Protein AF-A0A7V4G062-F1 (afdb_monomer)

pLDDT: mean 90.7, std 12.45, range [53.28, 98.38]

Foldseek 3Di:
DVVLVVVVVDPCLVVLLVLLLVLLVVLLVVLCVCLVVDDPVCNVVSVVSSVLSVCLNVCSVVVPPCSLVSSLVNLVVQLCVLVVCCVVVNDDVVSVVRNVSSVSNNSSCDDDPND

Secondary structure (DSSP, 8-state):
-HHHHHHHHS--HHHHHHHHHHHHHHHHHHHHHHHHHS-HHHHHHHHHHHHHHHHHHHHHHTT-TTHHHHHHHHHHHHHHHHHHHHHHH---HHHHHHHHHHHHHHHHH-STT--

Mean predicted aligned error: 5.48 Å

Nearest PDB structures (foldseek):
  4zsv-assembly1_A  TM=5.903E-01  e=1.689E+00  Aquifex aeolicus VF5
  4zsz-assembly1_A  TM=5.762E-01  e=1.605E+00  Aquifex aeolicus VF5
  8auw-assembly1_D  TM=3.949E-01  e=3.619E+00  Homo sapiens

Solvent-accessible surface area (backbone atoms only — not comparable to full-atom values): 5918 Å² total; per-residue (Å²): 115,73,65,64,55,54,59,69,69,52,88,48,57,68,59,27,49,50,54,30,42,52,45,31,47,49,49,22,52,51,24,47,52,44,22,72,74,44,60,76,91,49,20,63,59,26,44,52,47,16,48,53,33,41,52,30,32,50,28,49,74,70,63,42,97,57,16,62,62,53,37,38,50,55,17,48,54,41,24,51,50,20,51,52,45,36,69,76,76,37,94,46,72,68,41,52,52,54,14,46,46,18,43,45,32,38,61,43,52,52,65,87,79,43,116

Structure (mmCIF, N/CA/C/O backbone):
data_AF-A0A7V4G062-F1
#
_entry.id   AF-A0A7V4G062-F1
#
loop_
_atom_site.group_PDB
_atom_site.id
_atom_site.type_symbol
_atom_site.label_atom_id
_atom_site.label_alt_id
_atom_site.label_comp_id
_atom_site.label_asym_id
_atom_site.label_entity_id
_atom_site.label_seq_id
_atom_site.pdbx_PDB_ins_code
_atom_site.Cartn_x
_atom_site.Cartn_y
_atom_site.Cartn_z
_atom_site.occupancy
_atom_site.B_iso_or_equiv
_atom_site.auth_seq_id
_atom_site.auth_comp_id
_atom_site.auth_asym_id
_atom_site.auth_atom_id
_atom_site.pdbx_PDB_model_num
ATOM 1 N N . MET A 1 1 ? -23.071 -15.963 -1.229 1.00 53.28 1 MET A N 1
ATOM 2 C CA . MET A 1 1 ? -23.757 -14.995 -0.334 1.00 53.28 1 MET A CA 1
ATOM 3 C C . MET A 1 1 ? -23.675 -15.336 1.161 1.00 53.28 1 MET A C 1
ATOM 5 O O . MET A 1 1 ? -23.388 -14.433 1.931 1.00 53.28 1 MET 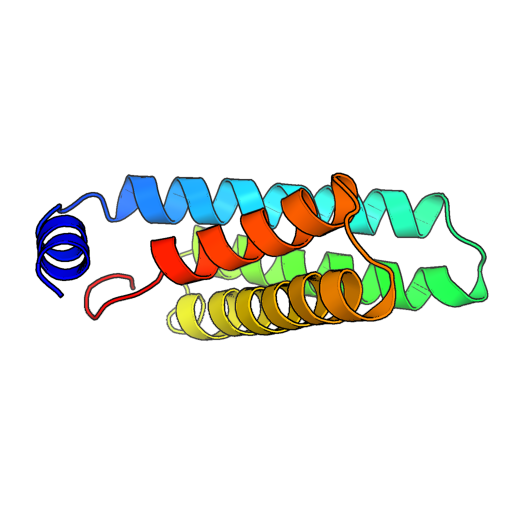A O 1
ATOM 9 N N . LYS A 1 2 ? -23.847 -16.594 1.612 1.00 56.28 2 LYS A N 1
ATOM 10 C CA . LYS A 1 2 ? -23.818 -16.936 3.058 1.00 56.28 2 LYS A CA 1
ATOM 11 C C . LYS A 1 2 ? -22.468 -16.711 3.772 1.00 56.28 2 LYS A C 1
ATOM 13 O O . LYS A 1 2 ? -22.474 -16.369 4.948 1.00 56.28 2 LYS A O 1
ATOM 18 N N . LEU A 1 3 ? -21.330 -16.876 3.088 1.00 58.56 3 LEU A N 1
ATOM 19 C CA . LEU A 1 3 ? -19.997 -16.711 3.698 1.00 58.56 3 LEU A CA 1
ATOM 20 C C . LEU A 1 3 ? -19.684 -15.240 4.026 1.00 58.56 3 LEU A C 1
ATOM 22 O O . LEU A 1 3 ? -19.242 -14.932 5.126 1.00 58.56 3 LEU A O 1
ATOM 26 N N . VAL A 1 4 ? -19.997 -14.330 3.099 1.00 56.09 4 VAL A N 1
ATOM 27 C CA . VAL A 1 4 ? -19.802 -12.879 3.268 1.00 56.09 4 VAL A CA 1
ATOM 28 C C . VAL A 1 4 ? -20.663 -12.344 4.416 1.00 56.09 4 VAL A C 1
ATOM 30 O O . VAL A 1 4 ? -20.159 -11.619 5.264 1.00 56.09 4 VAL A O 1
ATOM 33 N N . ALA A 1 5 ? -21.922 -12.785 4.514 1.00 58.47 5 ALA A N 1
ATOM 34 C CA . ALA A 1 5 ? -22.805 -12.419 5.622 1.00 58.47 5 ALA A CA 1
ATOM 35 C C . ALA A 1 5 ? -22.301 -12.936 6.985 1.00 58.47 5 ALA A C 1
ATOM 37 O O . ALA A 1 5 ? -22.418 -12.242 7.991 1.00 58.47 5 ALA A O 1
ATOM 38 N N . ARG A 1 6 ? -21.696 -14.133 7.033 1.00 61.97 6 ARG A N 1
ATOM 39 C CA . ARG A 1 6 ? -21.091 -14.671 8.264 1.00 61.97 6 ARG A CA 1
ATOM 40 C C . ARG A 1 6 ? -19.828 -13.919 8.677 1.00 61.97 6 ARG A C 1
ATOM 42 O O . ARG A 1 6 ? -19.648 -13.690 9.864 1.00 61.97 6 ARG A O 1
ATOM 49 N N . LEU A 1 7 ? -18.997 -13.497 7.725 1.00 56.75 7 LEU A N 1
ATOM 50 C CA . LEU A 1 7 ? -17.835 -12.646 8.007 1.00 56.75 7 LEU A CA 1
ATOM 51 C C . LEU A 1 7 ? -18.251 -11.246 8.487 1.00 56.75 7 LEU A C 1
ATOM 53 O O . LEU A 1 7 ? -17.588 -10.679 9.345 1.00 56.75 7 LEU A O 1
ATOM 57 N N . GLN A 1 8 ? -19.372 -10.713 7.991 1.00 56.44 8 GLN A N 1
ATOM 58 C CA . GLN A 1 8 ? -19.937 -9.436 8.446 1.00 56.44 8 GLN A CA 1
ATOM 59 C C . GLN A 1 8 ? -20.588 -9.507 9.838 1.00 56.44 8 GLN A C 1
ATOM 61 O O . GLN A 1 8 ? -20.657 -8.490 10.522 1.00 56.44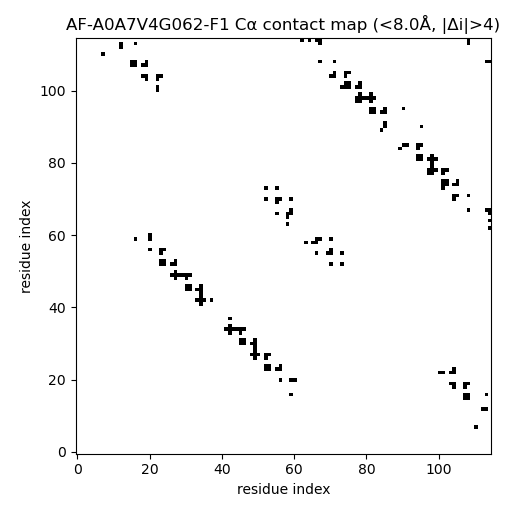 8 GLN A O 1
ATOM 66 N N . ALA A 1 9 ? -21.049 -10.684 10.273 1.00 56.56 9 ALA A N 1
ATOM 67 C CA . ALA A 1 9 ? -21.618 -10.893 11.610 1.00 56.56 9 ALA A CA 1
ATOM 68 C C . ALA A 1 9 ? -20.554 -10.952 12.723 1.00 56.56 9 ALA A C 1
ATOM 70 O O . ALA A 1 9 ? -20.871 -10.828 13.906 1.00 56.56 9 ALA A O 1
ATOM 71 N N . VAL A 1 10 ? -19.290 -11.149 12.353 1.00 59.31 10 VAL A N 1
ATOM 72 C CA . VAL A 1 10 ? -18.168 -11.248 13.280 1.00 59.31 10 VAL A CA 1
ATOM 73 C C . VAL A 1 10 ? -17.654 -9.834 13.586 1.00 59.31 10 VAL A C 1
ATOM 75 O O . VAL A 1 10 ? -17.092 -9.166 12.720 1.00 59.31 10 VAL A O 1
ATOM 78 N N . ARG A 1 11 ? -17.855 -9.366 14.827 1.00 64.12 11 ARG A N 1
ATOM 79 C CA . ARG A 1 11 ? -17.413 -8.051 15.348 1.00 64.12 11 ARG A CA 1
ATOM 80 C C . ARG A 1 11 ? -15.890 -7.970 15.559 1.00 64.12 11 ARG A C 1
ATOM 82 O O . ARG A 1 11 ? -15.426 -7.607 16.633 1.00 64.12 11 ARG A O 1
ATOM 89 N N . LEU A 1 12 ? -15.110 -8.315 14.540 1.00 78.06 12 LEU A N 1
ATOM 90 C CA . LEU A 1 12 ? -13.646 -8.215 14.551 1.00 78.06 12 LEU A CA 1
ATOM 91 C C . LEU A 1 12 ? -13.176 -6.909 13.898 1.00 78.06 12 LEU A C 1
ATOM 93 O O . LEU A 1 12 ? -12.290 -6.901 13.048 1.00 78.06 12 LEU A O 1
ATOM 97 N N . GLU A 1 13 ? -13.832 -5.792 14.208 1.00 83.94 13 GLU A N 1
ATOM 98 C CA . GLU A 1 13 ? -13.538 -4.502 13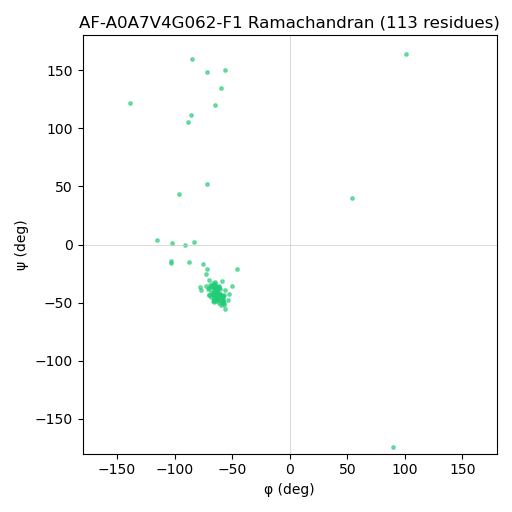.570 1.00 83.94 13 GLU A CA 1
ATOM 99 C C . GLU A 1 13 ? -12.082 -4.087 13.808 1.00 83.94 13 GLU A C 1
ATOM 101 O O . GLU A 1 13 ? -11.383 -3.703 12.871 1.00 83.94 13 GLU A O 1
ATOM 106 N N . LYS A 1 14 ? -11.587 -4.245 15.041 1.00 86.38 14 LYS A N 1
ATOM 107 C CA . LYS A 1 14 ? -10.216 -3.873 15.411 1.00 86.38 14 LYS A CA 1
ATOM 108 C C . LYS A 1 14 ? -9.182 -4.748 14.716 1.00 86.38 14 LYS A C 1
ATOM 110 O O . LYS A 1 14 ? -8.191 -4.235 14.210 1.00 86.38 14 LYS A O 1
ATOM 115 N N . GLU A 1 15 ? -9.419 -6.050 14.650 1.00 90.75 15 GLU A N 1
ATOM 116 C CA . GLU A 1 15 ? -8.524 -7.015 14.019 1.00 90.75 15 GLU A CA 1
A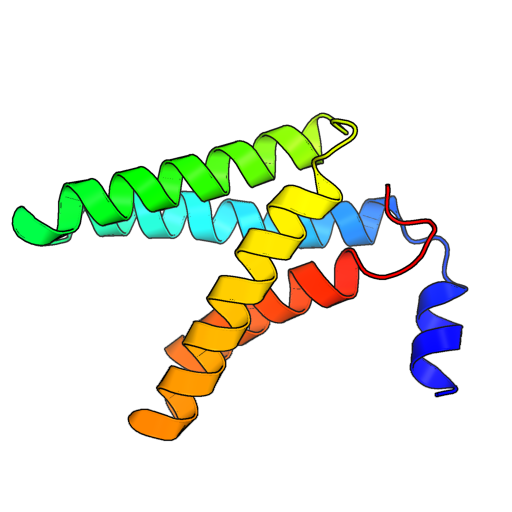TOM 117 C C . GLU A 1 15 ? -8.488 -6.808 12.502 1.00 90.75 15 GLU A C 1
ATOM 119 O O . GLU A 1 15 ? -7.419 -6.827 11.896 1.00 90.75 15 GLU A O 1
ATOM 124 N N . ARG A 1 16 ? -9.638 -6.531 11.879 1.00 91.50 16 ARG A N 1
ATOM 125 C CA . ARG A 1 16 ? -9.732 -6.212 10.447 1.00 91.50 16 ARG A CA 1
ATOM 126 C C . ARG A 1 16 ? -9.012 -4.906 10.111 1.00 91.50 16 ARG A C 1
ATOM 128 O O . ARG A 1 16 ? -8.293 -4.842 9.110 1.00 91.50 16 ARG A O 1
ATOM 135 N N . VAL A 1 17 ? -9.148 -3.878 10.953 1.00 92.88 17 VAL A N 1
ATOM 136 C CA . VAL A 1 17 ? -8.369 -2.637 10.819 1.00 92.88 17 VAL A CA 1
ATOM 137 C C . VAL A 1 17 ? -6.879 -2.916 11.007 1.00 92.88 17 VAL A C 1
ATOM 139 O O . VAL A 1 17 ? -6.085 -2.467 10.187 1.00 92.88 17 VAL A O 1
ATOM 142 N N 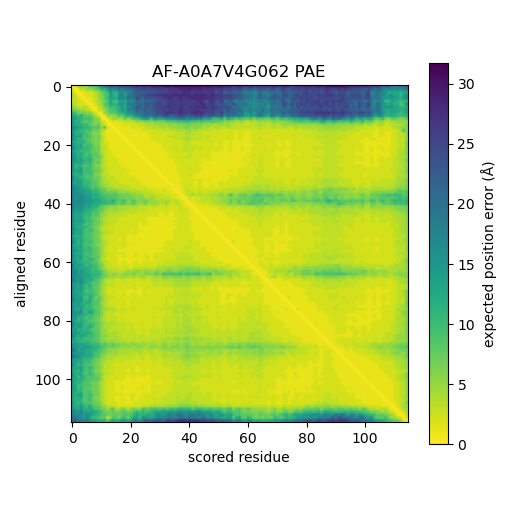. ALA A 1 18 ? -6.485 -3.708 12.006 1.00 94.75 18 ALA A N 1
ATOM 143 C CA . ALA A 1 18 ? -5.085 -4.058 12.243 1.00 94.75 18 ALA A CA 1
ATOM 144 C C . ALA A 1 18 ? -4.458 -4.803 11.051 1.00 94.75 18 ALA A C 1
ATOM 146 O O . ALA A 1 18 ? -3.355 -4.464 10.628 1.00 94.75 18 ALA A O 1
ATOM 147 N N . LEU A 1 19 ? -5.175 -5.758 10.451 1.00 95.56 19 LEU A N 1
ATOM 148 C CA . LEU A 1 19 ? -4.733 -6.448 9.234 1.00 95.56 19 LEU A CA 1
ATOM 149 C C . LEU A 1 19 ? -4.617 -5.494 8.040 1.00 95.56 19 LEU A C 1
ATOM 151 O O . LEU A 1 19 ? -3.674 -5.594 7.255 1.00 95.56 19 LEU A O 1
ATOM 155 N N . SER A 1 20 ? -5.543 -4.542 7.923 1.00 96.38 20 SER A N 1
ATOM 156 C CA . SER A 1 20 ? -5.481 -3.509 6.884 1.00 96.38 20 SER A CA 1
ATOM 157 C C . SER A 1 20 ? -4.268 -2.599 7.076 1.00 96.38 20 SER A C 1
ATOM 159 O O . SER A 1 20 ? -3.551 -2.316 6.121 1.00 96.38 20 SER A O 1
ATOM 161 N N . LEU A 1 21 ? -3.995 -2.183 8.315 1.00 97.44 21 LEU A N 1
ATOM 162 C CA . LEU A 1 21 ? -2.829 -1.377 8.675 1.00 97.44 21 LEU A CA 1
ATOM 163 C C . LEU A 1 21 ? -1.521 -2.122 8.419 1.00 97.44 21 LEU A C 1
ATOM 165 O O . LEU A 1 21 ? -0.582 -1.525 7.897 1.00 97.44 21 LEU A O 1
ATOM 169 N N . LEU A 1 22 ? -1.466 -3.421 8.719 1.00 97.56 22 LEU A N 1
ATOM 170 C CA . LEU A 1 22 ? -0.311 -4.257 8.407 1.00 97.56 22 LEU A CA 1
ATOM 171 C C . LEU A 1 22 ? -0.032 -4.257 6.898 1.00 97.56 22 LEU A C 1
ATOM 173 O O . LEU A 1 22 ? 1.085 -3.949 6.484 1.00 97.56 22 LEU A O 1
ATOM 177 N N . ALA A 1 23 ? -1.049 -4.508 6.070 1.00 97.62 23 ALA A N 1
ATOM 178 C CA . ALA A 1 23 ? -0.904 -4.479 4.615 1.00 97.62 23 ALA A CA 1
ATOM 179 C C . ALA A 1 23 ? -0.513 -3.085 4.087 1.00 97.62 23 ALA A C 1
ATOM 181 O O . ALA A 1 23 ? 0.391 -2.971 3.262 1.00 97.62 23 ALA A O 1
ATOM 182 N N . LEU A 1 24 ? -1.129 -2.012 4.592 1.00 97.75 24 LEU A N 1
ATOM 183 C CA . LEU A 1 24 ? -0.774 -0.640 4.213 1.00 97.75 24 LEU A CA 1
ATOM 184 C C . LEU A 1 24 ? 0.673 -0.301 4.596 1.00 97.75 24 LEU A C 1
ATOM 186 O O . LEU A 1 24 ? 1.403 0.241 3.769 1.00 97.75 24 LEU A O 1
ATOM 190 N N . SER A 1 25 ? 1.119 -0.669 5.803 1.00 98.00 25 SER A N 1
ATOM 191 C CA . SER A 1 25 ? 2.496 -0.432 6.261 1.00 98.00 25 SER A CA 1
ATOM 192 C C . SER A 1 25 ? 3.532 -1.139 5.389 1.00 98.00 25 SER A C 1
ATOM 194 O O . SER A 1 25 ? 4.576 -0.559 5.086 1.00 98.00 25 SER A O 1
ATOM 196 N N . PHE A 1 26 ? 3.216 -2.347 4.909 1.00 98.00 26 PHE A N 1
ATOM 197 C CA . PHE A 1 26 ? 4.066 -3.059 3.964 1.00 98.00 26 PHE A CA 1
ATOM 198 C C . PHE A 1 26 ? 4.283 -2.225 2.698 1.00 98.00 26 PHE A C 1
ATOM 200 O O . PHE A 1 26 ? 5.424 -2.068 2.271 1.00 98.00 26 PHE A O 1
ATOM 207 N N . PHE A 1 27 ? 3.229 -1.628 2.133 1.00 97.88 27 PHE A N 1
ATOM 208 C CA . PHE A 1 27 ? 3.351 -0.791 0.938 1.00 97.88 27 PHE A CA 1
ATOM 209 C C . PHE A 1 27 ? 4.083 0.527 1.190 1.00 97.88 27 PHE A C 1
ATOM 211 O O . PHE A 1 27 ? 4.859 0.949 0.335 1.00 97.88 27 PHE A O 1
ATOM 218 N N . VAL A 1 28 ? 3.918 1.144 2.364 1.00 98.38 28 VAL A N 1
ATOM 219 C CA . VAL A 1 28 ? 4.713 2.323 2.755 1.00 98.38 28 VAL A CA 1
ATOM 220 C C . VAL A 1 28 ? 6.202 1.999 2.710 1.00 98.38 28 VAL A C 1
ATOM 222 O O . VAL A 1 28 ? 6.973 2.700 2.050 1.00 98.38 28 VAL A O 1
ATOM 225 N N . VAL A 1 29 ? 6.608 0.915 3.372 1.00 98.00 29 VAL A N 1
ATOM 226 C CA . VAL A 1 29 ? 8.010 0.486 3.414 1.00 98.00 29 VAL A CA 1
ATOM 227 C C . VAL A 1 29 ? 8.482 0.063 2.025 1.00 98.00 29 VAL A C 1
ATOM 229 O O . VAL A 1 29 ? 9.527 0.523 1.571 1.00 98.00 29 VAL A O 1
ATOM 232 N N . PHE A 1 30 ? 7.700 -0.750 1.316 1.00 96.81 30 PHE A N 1
ATOM 233 C CA . PHE A 1 30 ? 8.037 -1.242 -0.018 1.00 96.81 30 PHE A CA 1
ATOM 234 C C . PHE A 1 30 ? 8.286 -0.101 -1.007 1.00 96.81 30 PHE A C 1
ATOM 236 O O . PHE A 1 30 ? 9.332 -0.079 -1.652 1.00 96.81 30 PHE A O 1
ATOM 243 N N . TYR A 1 31 ? 7.378 0.874 -1.104 1.00 97.69 31 TYR A N 1
ATOM 244 C CA . TYR A 1 31 ? 7.549 2.002 -2.020 1.00 97.69 31 TYR A CA 1
ATOM 245 C C . TYR A 1 31 ? 8.669 2.951 -1.586 1.00 97.69 31 TYR A C 1
ATOM 247 O O . TYR A 1 31 ? 9.360 3.503 -2.442 1.00 97.69 31 TYR A O 1
ATOM 255 N N . SER A 1 32 ? 8.917 3.083 -0.279 1.00 97.56 32 SER A N 1
ATOM 256 C CA . SER A 1 32 ? 10.073 3.833 0.226 1.00 97.56 32 SER A CA 1
ATOM 257 C C . SER A 1 32 ? 11.390 3.181 -0.203 1.00 97.56 32 SER A C 1
ATOM 259 O O . SER A 1 32 ? 12.283 3.856 -0.709 1.00 97.56 32 SER A O 1
ATOM 261 N N . LEU A 1 33 ? 11.499 1.855 -0.073 1.00 97.50 33 LEU A N 1
ATOM 262 C CA . LEU A 1 33 ? 12.673 1.108 -0.526 1.00 97.50 33 LEU A CA 1
ATOM 263 C C . LEU A 1 33 ? 12.808 1.138 -2.054 1.00 97.50 33 LEU A C 1
ATOM 265 O O . LEU A 1 33 ? 13.909 1.353 -2.561 1.00 97.50 33 LEU A O 1
ATOM 269 N N . AL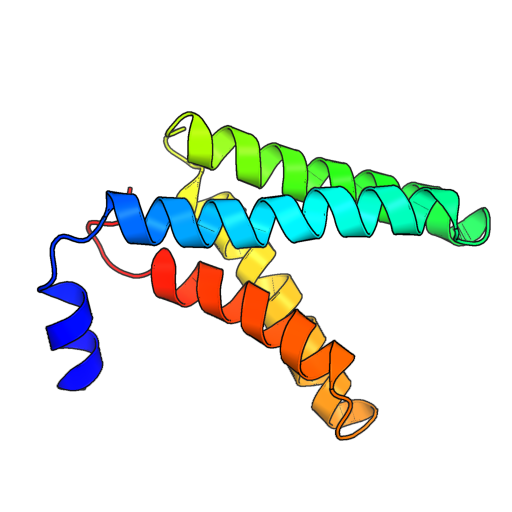A A 1 34 ? 11.701 0.995 -2.788 1.00 96.12 34 ALA A N 1
ATOM 270 C CA . ALA A 1 34 ? 11.677 1.084 -4.247 1.00 96.12 34 ALA A CA 1
ATOM 271 C C . ALA A 1 34 ? 12.148 2.457 -4.749 1.00 96.12 34 ALA A C 1
ATOM 273 O O . ALA A 1 34 ? 12.878 2.545 -5.732 1.00 96.12 34 ALA A O 1
ATOM 274 N N . ALA A 1 35 ? 11.795 3.547 -4.066 1.00 96.44 35 ALA A N 1
ATOM 275 C CA . ALA A 1 35 ? 12.278 4.880 -4.419 1.00 96.44 35 ALA A CA 1
ATOM 276 C C . ALA A 1 35 ? 13.811 5.003 -4.328 1.00 96.44 35 ALA A C 1
ATOM 278 O O . ALA A 1 35 ? 14.435 5.669 -5.159 1.00 96.44 35 ALA A O 1
ATOM 279 N N . ILE A 1 36 ? 14.423 4.351 -3.337 1.00 95.81 36 ILE A N 1
ATOM 280 C CA . ILE A 1 36 ? 15.873 4.399 -3.118 1.00 95.81 36 ILE A CA 1
ATOM 281 C C . ILE A 1 36 ? 16.604 3.484 -4.113 1.00 95.81 36 ILE A C 1
ATOM 283 O O . ILE A 1 36 ? 17.670 3.856 -4.603 1.00 95.81 36 ILE A O 1
ATOM 287 N N . SER A 1 37 ? 16.027 2.327 -4.450 1.00 94.25 37 SER A N 1
ATOM 288 C CA . SER A 1 37 ? 16.640 1.331 -5.342 1.00 94.25 37 SER A CA 1
ATOM 289 C C . SER A 1 37 ? 16.363 1.541 -6.835 1.00 94.25 37 SER A C 1
ATOM 291 O O . SER A 1 37 ? 17.037 0.943 -7.672 1.00 94.25 37 SER A O 1
ATOM 293 N N . SER A 1 38 ? 15.385 2.375 -7.192 1.00 92.50 38 SER A N 1
ATOM 294 C CA . SER A 1 38 ? 14.985 2.606 -8.584 1.00 92.50 38 SER A CA 1
ATOM 295 C C . SER A 1 38 ? 15.821 3.677 -9.304 1.00 92.50 38 SER A C 1
ATOM 297 O O . SER A 1 38 ? 16.421 4.556 -8.668 1.00 92.50 38 SER A O 1
ATOM 299 N N . PRO A 1 39 ? 15.827 3.660 -10.654 1.00 93.75 39 PRO A N 1
ATOM 300 C CA . PRO A 1 39 ? 16.365 4.755 -11.454 1.00 93.75 39 PRO A CA 1
ATOM 301 C C . PRO A 1 39 ? 15.700 6.096 -11.115 1.00 93.75 39 PRO A C 1
ATOM 303 O O . PRO A 1 39 ? 14.509 6.151 -10.802 1.00 93.75 39 PRO A O 1
ATOM 306 N N . VAL A 1 40 ? 16.444 7.198 -11.272 1.00 91.62 40 VAL A N 1
ATOM 307 C CA . VAL A 1 40 ? 15.976 8.570 -10.972 1.00 91.62 40 VAL A CA 1
ATOM 308 C C . VAL A 1 40 ? 14.626 8.901 -11.619 1.00 91.62 40 VAL A C 1
ATOM 310 O O . VAL A 1 40 ? 13.805 9.556 -10.983 1.00 91.62 40 VAL A O 1
ATOM 313 N N . ALA A 1 41 ? 14.363 8.397 -12.829 1.00 93.75 41 ALA A N 1
ATOM 314 C CA . ALA A 1 41 ? 13.106 8.621 -13.545 1.00 93.75 41 ALA A CA 1
ATOM 315 C C . ALA A 1 41 ? 11.856 8.143 -12.778 1.00 93.75 41 ALA A C 1
ATOM 317 O O . ALA A 1 41 ? 10.797 8.752 -12.896 1.00 93.75 41 ALA A O 1
ATOM 318 N N . TRP A 1 42 ? 11.973 7.085 -11.968 1.00 93.94 42 TRP A N 1
ATOM 319 C CA . TRP A 1 42 ? 10.850 6.497 -11.226 1.00 93.94 42 TRP A CA 1
ATOM 320 C C . TRP A 1 42 ? 10.829 6.870 -9.745 1.00 93.94 42 TRP A C 1
ATOM 322 O O . TRP A 1 42 ? 9.806 6.707 -9.080 1.00 93.94 42 TRP A O 1
ATOM 332 N N . ARG A 1 43 ? 11.932 7.412 -9.224 1.00 94.94 43 ARG A N 1
ATOM 333 C CA . ARG A 1 43 ? 12.094 7.730 -7.802 1.00 94.94 43 ARG A CA 1
ATOM 334 C C . ARG A 1 43 ? 10.965 8.600 -7.255 1.00 94.94 43 ARG A C 1
ATOM 336 O O . ARG A 1 43 ? 10.410 8.283 -6.208 1.00 94.94 43 ARG A O 1
ATOM 343 N N . LEU A 1 44 ? 10.606 9.675 -7.962 1.00 95.88 44 LEU A N 1
ATOM 344 C CA . LEU A 1 44 ? 9.540 10.582 -7.522 1.00 95.88 44 LEU A CA 1
ATOM 345 C C . LEU A 1 44 ? 8.165 9.907 -7.530 1.00 95.88 44 LEU A C 1
ATOM 347 O O . LEU A 1 44 ? 7.377 10.137 -6.617 1.00 95.88 44 LEU A O 1
ATOM 351 N N . ALA A 1 45 ? 7.895 9.039 -8.507 1.00 96.31 45 ALA A N 1
ATOM 352 C CA . ALA A 1 45 ? 6.651 8.277 -8.553 1.00 96.31 45 ALA A CA 1
ATOM 353 C C . ALA A 1 45 ? 6.545 7.317 -7.358 1.00 96.31 45 ALA A C 1
ATOM 355 O O . ALA A 1 45 ? 5.508 7.264 -6.700 1.00 96.31 45 ALA A O 1
ATOM 356 N N . PHE A 1 46 ? 7.627 6.611 -7.016 1.00 97.25 46 PHE A N 1
ATOM 357 C CA . PHE A 1 46 ? 7.637 5.730 -5.847 1.00 97.25 46 PHE A CA 1
ATOM 358 C C . PHE A 1 46 ? 7.573 6.491 -4.521 1.00 97.25 46 PHE A C 1
ATOM 360 O O . PHE A 1 46 ? 6.877 6.040 -3.617 1.00 97.25 46 PHE A O 1
ATOM 367 N N . LEU A 1 47 ? 8.210 7.661 -4.403 1.00 97.25 47 LEU A N 1
ATOM 368 C CA . LEU A 1 47 ? 8.046 8.524 -3.227 1.00 97.25 47 LEU A CA 1
ATOM 369 C C . LEU A 1 47 ? 6.605 9.019 -3.080 1.00 97.25 47 LEU A C 1
ATOM 371 O O . LEU A 1 47 ? 6.065 9.000 -1.977 1.00 97.25 47 LEU A O 1
ATOM 375 N N . ALA A 1 48 ? 5.967 9.420 -4.182 1.00 97.75 48 ALA A N 1
ATOM 376 C CA . ALA A 1 48 ? 4.567 9.829 -4.171 1.00 97.75 48 ALA A CA 1
ATOM 377 C C . ALA A 1 48 ? 3.654 8.673 -3.743 1.00 97.75 48 ALA A C 1
ATOM 379 O O . ALA A 1 48 ? 2.777 8.867 -2.905 1.00 97.75 48 ALA A O 1
ATOM 380 N N . LEU A 1 49 ? 3.900 7.455 -4.240 1.00 97.69 49 LEU A N 1
ATOM 381 C CA . LEU A 1 49 ? 3.180 6.266 -3.785 1.00 97.69 49 LEU A CA 1
ATOM 382 C C . LEU A 1 49 ? 3.425 6.010 -2.295 1.00 97.69 49 LEU A C 1
ATOM 384 O O . LEU A 1 49 ? 2.459 5.902 -1.547 1.00 97.69 49 LEU A O 1
ATOM 388 N N . ALA A 1 50 ? 4.676 5.988 -1.831 1.00 98.25 50 ALA A N 1
ATOM 389 C CA . ALA A 1 50 ? 4.996 5.814 -0.413 1.00 98.25 50 ALA A CA 1
ATOM 390 C C . ALA A 1 50 ? 4.246 6.827 0.467 1.00 98.25 50 ALA A C 1
ATOM 392 O O . ALA A 1 50 ? 3.671 6.452 1.489 1.00 98.25 50 ALA A O 1
ATOM 393 N N . PHE A 1 51 ? 4.177 8.087 0.027 1.00 98.38 51 PHE A N 1
ATOM 394 C CA . PHE A 1 51 ? 3.406 9.129 0.693 1.00 98.38 51 PHE A CA 1
ATOM 395 C C . PHE A 1 51 ? 1.901 8.835 0.693 1.00 98.38 51 PHE A C 1
ATOM 397 O O . PHE A 1 51 ? 1.285 8.879 1.753 1.00 98.38 51 PHE A O 1
ATOM 404 N N . CYS A 1 52 ? 1.302 8.470 -0.446 1.00 98.06 52 CYS A N 1
ATOM 405 C CA . CYS A 1 52 ? -0.117 8.109 -0.516 1.00 98.06 52 CYS A CA 1
ATOM 406 C C . CYS A 1 52 ? -0.464 6.941 0.420 1.00 98.06 52 CYS A C 1
ATOM 408 O O . CYS A 1 52 ? -1.396 7.041 1.216 1.00 98.06 52 CYS A O 1
ATOM 410 N N . TYR A 1 53 ? 0.310 5.854 0.393 1.00 98.12 53 TYR A N 1
ATOM 411 C CA . TYR A 1 53 ? 0.098 4.731 1.312 1.00 98.12 53 TYR A CA 1
ATOM 412 C C . TYR A 1 53 ? 0.339 5.138 2.772 1.00 98.12 53 TYR A C 1
ATOM 414 O O . TYR A 1 53 ? -0.378 4.670 3.655 1.00 98.12 53 TYR A O 1
ATOM 422 N N . GLY A 1 54 ? 1.280 6.051 3.032 1.00 98.12 54 GLY A N 1
ATOM 423 C CA . GLY A 1 54 ? 1.565 6.581 4.367 1.00 98.12 54 GLY A CA 1
ATOM 424 C C . GLY A 1 54 ? 0.405 7.399 4.927 1.00 98.12 54 GLY A C 1
ATOM 425 O O . GLY A 1 54 ? 0.001 7.193 6.070 1.00 98.12 54 GLY A O 1
ATOM 426 N N . VAL A 1 55 ? -0.193 8.259 4.099 1.00 97.75 55 VAL A N 1
ATOM 427 C CA . VAL A 1 55 ? -1.424 8.989 4.430 1.00 97.75 55 VAL A CA 1
ATOM 428 C C . VAL A 1 55 ? -2.559 8.008 4.707 1.00 97.75 55 VAL A C 1
ATOM 430 O O . VAL A 1 55 ? -3.271 8.175 5.691 1.00 97.75 55 VAL A O 1
ATOM 433 N N . GLY A 1 56 ? -2.704 6.954 3.899 1.00 96.88 56 GLY A N 1
ATOM 434 C CA . GLY A 1 56 ? -3.743 5.942 4.101 1.00 96.88 56 GLY A CA 1
ATOM 435 C C . GLY A 1 56 ? -3.570 5.163 5.400 1.00 96.88 56 GLY A C 1
ATOM 436 O O . GLY A 1 56 ? -4.537 4.982 6.139 1.00 96.88 56 GLY A O 1
ATOM 437 N N . PHE A 1 57 ? -2.337 4.768 5.714 1.00 97.50 57 PHE A N 1
ATOM 438 C CA . PHE A 1 57 ? -1.985 4.135 6.980 1.00 97.50 57 PHE A CA 1
ATOM 439 C C . PHE A 1 57 ? -2.304 5.051 8.167 1.00 97.50 57 PHE A C 1
ATOM 441 O O . PHE A 1 57 ? -3.017 4.639 9.079 1.00 97.50 57 PHE A O 1
ATOM 448 N N . MET A 1 58 ? -1.831 6.300 8.141 1.00 97.50 58 MET A N 1
ATOM 449 C CA . MET A 1 58 ? -2.019 7.241 9.247 1.00 97.50 58 MET A CA 1
ATOM 450 C C . MET A 1 58 ? -3.491 7.611 9.436 1.00 97.50 58 MET A C 1
ATOM 452 O O . MET A 1 58 ? -3.995 7.586 10.555 1.00 97.50 58 MET A O 1
ATOM 456 N N . ALA A 1 59 ? -4.210 7.890 8.346 1.00 95.56 59 ALA A N 1
ATOM 457 C CA . ALA A 1 59 ? -5.634 8.197 8.397 1.00 95.56 59 ALA A CA 1
ATOM 458 C C . ALA A 1 59 ? -6.425 7.046 9.032 1.00 95.56 59 ALA A C 1
ATOM 460 O O . ALA A 1 59 ? -7.277 7.290 9.887 1.00 95.56 59 ALA A O 1
ATOM 461 N N . LEU A 1 60 ? -6.129 5.798 8.651 1.00 94.50 60 LEU A N 1
ATOM 462 C CA . LEU A 1 60 ? -6.804 4.622 9.197 1.00 94.50 60 LEU A CA 1
ATOM 463 C C . LEU A 1 60 ? -6.410 4.351 10.655 1.00 94.50 60 LEU A C 1
ATOM 465 O O . LEU A 1 60 ? -7.280 4.025 11.460 1.00 94.50 60 LEU A O 1
ATOM 469 N N . ALA A 1 61 ? -5.140 4.548 11.017 1.00 94.62 61 ALA A N 1
ATOM 470 C CA . ALA A 1 61 ? -4.649 4.384 12.385 1.00 94.62 61 ALA A CA 1
ATOM 471 C C . ALA A 1 61 ? -5.257 5.418 13.347 1.00 94.62 61 ALA A C 1
ATOM 473 O O . ALA A 1 61 ? -5.624 5.079 14.469 1.00 94.62 61 ALA A O 1
ATOM 474 N N . CYS A 1 62 ? -5.417 6.662 12.893 1.00 94.44 62 CYS A N 1
ATOM 475 C CA . CYS A 1 62 ? -6.034 7.745 13.658 1.00 94.44 62 CYS A CA 1
ATOM 476 C C . CYS A 1 62 ? -7.569 7.755 13.591 1.00 94.44 62 CYS A C 1
ATOM 478 O O . CYS 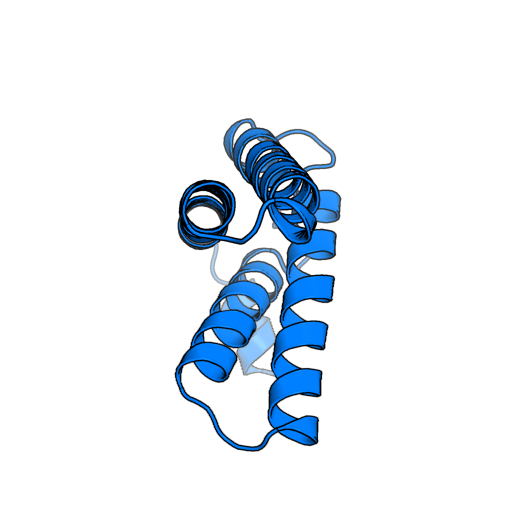A 1 62 ? -8.182 8.661 14.147 1.00 94.44 62 CYS A O 1
ATOM 480 N N . GLN A 1 63 ? -8.191 6.793 12.901 1.00 90.25 63 GLN A N 1
ATOM 481 C CA . GLN A 1 63 ? -9.644 6.730 12.702 1.00 90.25 63 GLN A CA 1
ATOM 482 C C . GLN A 1 63 ? -10.238 8.020 12.103 1.00 90.25 63 GLN A C 1
ATOM 484 O O . GLN A 1 63 ? -11.320 8.468 12.481 1.00 90.25 63 GLN A O 1
ATOM 489 N N . TRP A 1 64 ? -9.541 8.626 11.136 1.00 91.31 64 TRP A N 1
ATOM 490 C CA . TRP A 1 64 ? -10.064 9.774 10.393 1.00 91.31 64 TRP A CA 1
ATOM 491 C C . TRP A 1 64 ? -11.370 9.377 9.684 1.00 91.31 64 TRP A C 1
ATOM 493 O O . TRP A 1 64 ? -11.428 8.363 8.990 1.00 91.31 64 TRP A O 1
ATOM 503 N N . PHE A 1 65 ? -12.397 10.226 9.767 1.00 86.38 65 PHE A N 1
ATOM 504 C CA . PHE A 1 65 ? -13.711 10.071 9.117 1.00 86.38 65 PHE A CA 1
ATOM 505 C C . PHE A 1 65 ? -13.740 9.637 7.620 1.00 86.38 65 PHE A C 1
ATOM 507 O O . PHE A 1 65 ? -14.750 9.111 7.167 1.00 86.38 65 PHE A O 1
ATOM 514 N N . TRP A 1 66 ? -12.669 9.817 6.831 1.00 89.44 66 TRP A N 1
ATOM 515 C CA . TRP A 1 66 ? -12.544 9.442 5.407 1.00 89.44 66 TRP A CA 1
ATOM 516 C C . TRP A 1 66 ? -11.489 8.360 5.164 1.00 89.44 66 TRP A C 1
ATOM 518 O O . TRP A 1 66 ? -11.239 7.976 4.018 1.00 89.44 66 TRP A O 1
ATOM 528 N N . ALA A 1 67 ? -10.884 7.832 6.229 1.00 92.81 67 ALA A N 1
ATOM 529 C CA . ALA A 1 67 ? -9.811 6.855 6.140 1.00 92.81 67 ALA A CA 1
ATOM 530 C C . ALA A 1 67 ? -10.223 5.614 5.352 1.00 92.81 67 ALA A C 1
ATOM 532 O O . ALA A 1 67 ? -9.475 5.163 4.488 1.00 92.81 67 ALA A O 1
ATOM 533 N N . ARG A 1 68 ? -11.438 5.102 5.591 1.00 92.81 68 ARG A N 1
ATOM 534 C CA . ARG A 1 68 ? -11.968 3.950 4.854 1.00 92.81 68 ARG A CA 1
ATOM 535 C C . ARG A 1 68 ? -12.010 4.210 3.363 1.00 92.81 68 ARG A C 1
ATOM 537 O O . ARG A 1 68 ? -11.567 3.360 2.599 1.00 92.81 68 ARG A O 1
ATOM 544 N N . TRP A 1 69 ? -12.563 5.348 2.951 1.00 94.06 69 TRP A N 1
ATOM 545 C CA . TRP A 1 69 ? -12.702 5.676 1.537 1.00 94.06 69 TRP A CA 1
ATOM 546 C C . TRP A 1 69 ? -11.331 5.777 0.870 1.00 94.06 69 TRP A C 1
ATOM 548 O O . TRP A 1 69 ? -11.098 5.136 -0.151 1.00 94.06 69 TRP A O 1
ATOM 558 N N . TYR A 1 70 ? -10.401 6.498 1.497 1.00 96.06 70 TYR A N 1
ATOM 559 C CA . TYR A 1 70 ? -9.067 6.700 0.945 1.00 96.06 70 TYR A CA 1
ATOM 560 C C . TYR A 1 70 ? -8.257 5.394 0.885 1.00 96.06 70 TYR A C 1
ATOM 562 O O . TYR A 1 70 ? -7.738 5.033 -0.172 1.00 96.06 70 TYR A O 1
ATOM 570 N N . ALA A 1 71 ? -8.215 4.630 1.983 1.00 96.56 71 ALA A N 1
ATOM 571 C CA . ALA A 1 71 ? -7.530 3.339 2.037 1.00 96.56 71 ALA A CA 1
ATOM 572 C C . ALA A 1 71 ? -8.150 2.316 1.074 1.00 96.56 71 ALA A C 1
ATOM 574 O O . ALA A 1 71 ? -7.421 1.598 0.393 1.00 96.56 71 ALA A O 1
ATOM 575 N N . SER A 1 72 ? -9.483 2.281 0.960 1.00 95.94 72 SER A N 1
ATOM 576 C CA . SER A 1 72 ? -10.170 1.405 0.002 1.00 95.94 72 SER A CA 1
ATOM 577 C C . SER A 1 72 ? -9.906 1.828 -1.443 1.00 95.94 72 SER A C 1
ATOM 579 O O . SER A 1 72 ? -9.776 0.967 -2.302 1.00 95.94 72 SER A O 1
ATOM 581 N N . GLY A 1 73 ? -9.778 3.126 -1.727 1.00 96.44 73 GLY A N 1
ATOM 582 C CA . GLY A 1 73 ? -9.405 3.625 -3.052 1.00 96.44 73 GLY A CA 1
ATOM 583 C C . GLY A 1 73 ? -8.004 3.176 -3.476 1.00 96.44 73 GLY A C 1
ATOM 584 O O . GLY A 1 73 ? -7.832 2.663 -4.582 1.00 96.44 73 GLY A O 1
ATOM 585 N N . LEU A 1 74 ? -7.019 3.291 -2.577 1.00 97.00 74 LEU A N 1
ATOM 586 C CA . LEU A 1 74 ? -5.662 2.770 -2.795 1.00 97.00 74 LEU A CA 1
ATOM 587 C C . LEU A 1 74 ? -5.659 1.245 -2.964 1.00 97.00 74 LEU A C 1
ATOM 589 O O . LEU A 1 74 ? -5.026 0.703 -3.866 1.00 97.00 74 LEU A O 1
ATOM 593 N N . ALA A 1 75 ? -6.420 0.546 -2.125 1.00 97.38 75 ALA A N 1
ATOM 594 C CA . ALA A 1 75 ? -6.575 -0.896 -2.212 1.00 97.38 75 ALA A CA 1
ATOM 595 C C . ALA A 1 75 ? -7.248 -1.334 -3.524 1.00 97.38 75 ALA A C 1
ATOM 597 O O . ALA A 1 75 ? -6.864 -2.335 -4.125 1.00 97.38 75 ALA A O 1
ATOM 598 N N . TRP A 1 76 ? -8.212 -0.568 -4.029 1.00 97.38 76 TRP A N 1
ATOM 599 C CA . TRP A 1 76 ? -8.850 -0.849 -5.310 1.00 97.38 76 TRP A CA 1
ATOM 600 C C . TRP A 1 76 ? -7.876 -0.695 -6.474 1.00 97.38 76 TRP A C 1
ATOM 602 O O . TRP A 1 76 ? -7.749 -1.615 -7.283 1.00 97.38 76 TRP A O 1
ATOM 612 N N . SER A 1 77 ? -7.142 0.419 -6.533 1.00 96.44 77 SER A N 1
ATOM 613 C CA . SER A 1 77 ? -6.177 0.649 -7.611 1.00 96.44 77 SER A CA 1
ATOM 614 C C . SER A 1 77 ? -5.086 -0.424 -7.631 1.00 96.44 77 SER A C 1
ATOM 616 O O . SER A 1 77 ? -4.834 -1.005 -8.685 1.00 96.44 77 SER A O 1
ATOM 618 N N . GLY A 1 78 ? -4.510 -0.774 -6.477 1.00 96.56 78 GLY A N 1
ATOM 619 C CA . GLY A 1 78 ? -3.506 -1.836 -6.382 1.00 96.56 78 GLY A CA 1
ATOM 620 C C . GLY A 1 78 ? -4.053 -3.227 -6.719 1.00 96.56 78 GLY A C 1
ATOM 621 O O . GLY A 1 78 ? -3.379 -4.008 -7.391 1.00 96.56 78 GLY A O 1
ATOM 622 N N . THR A 1 79 ? -5.301 -3.531 -6.347 1.00 97.50 79 THR A N 1
ATOM 623 C CA . THR A 1 79 ? -5.955 -4.799 -6.726 1.00 97.50 79 THR A CA 1
ATOM 624 C C . THR A 1 79 ? -6.120 -4.897 -8.240 1.00 97.50 79 THR A C 1
ATOM 626 O O . THR A 1 79 ? -5.763 -5.915 -8.832 1.00 97.50 79 THR A O 1
ATOM 629 N N . VAL A 1 80 ? -6.615 -3.833 -8.882 1.00 97.31 80 VAL A N 1
ATOM 630 C CA . VAL A 1 80 ? -6.790 -3.787 -10.340 1.00 97.31 80 VAL A CA 1
ATOM 631 C C . VAL A 1 80 ? -5.444 -3.892 -11.046 1.00 97.31 80 VAL A C 1
ATOM 633 O O . VAL A 1 80 ? -5.321 -4.688 -11.971 1.00 97.31 80 VAL A O 1
ATOM 636 N N . VAL A 1 81 ? -4.422 -3.160 -10.593 1.00 96.25 81 VAL A N 1
ATOM 637 C CA . VAL A 1 81 ? -3.066 -3.251 -11.154 1.00 96.25 81 VAL A CA 1
ATOM 638 C C . VAL A 1 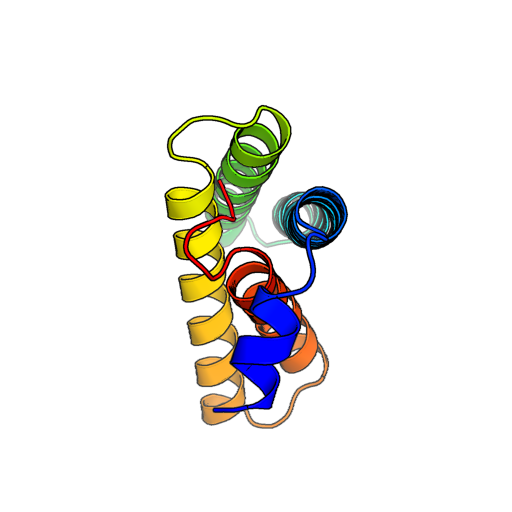81 ? -2.517 -4.670 -11.022 1.00 96.25 81 VAL A C 1
ATOM 640 O O . VAL A 1 81 ? -2.007 -5.209 -12.001 1.00 96.25 81 VAL A O 1
ATOM 643 N N . GLY A 1 82 ? -2.652 -5.306 -9.856 1.00 96.81 82 GLY A N 1
ATOM 644 C CA . GLY A 1 82 ? -2.203 -6.682 -9.640 1.00 96.81 82 GLY A CA 1
ATOM 645 C C . GLY A 1 82 ? -2.905 -7.685 -10.559 1.00 96.81 82 GLY A C 1
ATOM 646 O O . GLY A 1 82 ? -2.241 -8.479 -11.224 1.00 96.81 82 GLY A O 1
ATOM 647 N N . LEU A 1 83 ? -4.237 -7.616 -10.648 1.00 96.69 83 LEU A N 1
ATOM 648 C CA . LEU A 1 83 ? -5.033 -8.498 -11.506 1.00 96.69 83 LEU A CA 1
ATOM 649 C C . LEU A 1 83 ? -4.749 -8.268 -12.992 1.00 96.69 83 LEU A C 1
ATOM 651 O O . LEU A 1 83 ? -4.496 -9.226 -13.718 1.00 96.69 83 LEU A O 1
ATOM 655 N N . ALA A 1 84 ? -4.743 -7.013 -13.443 1.00 97.50 84 ALA A N 1
ATOM 656 C CA . ALA A 1 84 ? -4.439 -6.672 -14.828 1.00 97.50 84 ALA A CA 1
ATOM 657 C C . ALA A 1 84 ? -3.027 -7.133 -15.209 1.00 97.50 84 ALA A C 1
ATOM 659 O O . ALA A 1 84 ? -2.843 -7.737 -16.261 1.00 97.50 84 ALA A O 1
ATOM 660 N N . SER A 1 85 ? -2.044 -6.939 -14.326 1.00 96.94 85 SER A N 1
ATOM 661 C CA . SER A 1 85 ? -0.666 -7.380 -14.569 1.00 96.94 85 SER A CA 1
ATOM 662 C C . SER A 1 85 ? -0.560 -8.903 -14.662 1.00 96.94 85 SER A C 1
ATOM 664 O O . SER A 1 85 ? 0.140 -9.401 -15.536 1.00 96.94 85 SER A O 1
ATOM 666 N N . LEU A 1 86 ? -1.280 -9.655 -13.820 1.00 97.12 86 LEU A N 1
ATOM 667 C CA . LEU A 1 86 ? -1.338 -11.121 -13.911 1.00 97.12 86 LEU A CA 1
ATOM 668 C C . LEU A 1 86 ? -1.975 -11.605 -15.220 1.00 97.12 86 LEU A C 1
ATOM 670 O O . LEU A 1 86 ? -1.549 -12.619 -15.765 1.00 97.12 86 LEU A O 1
ATOM 674 N N . VAL A 1 87 ? -2.974 -10.887 -15.737 1.00 97.00 87 VAL A N 1
ATOM 675 C CA . VAL A 1 87 ? -3.585 -11.197 -17.040 1.00 97.00 87 VAL A CA 1
ATOM 676 C C . VAL A 1 87 ? -2.623 -10.882 -18.187 1.00 97.00 87 VAL A C 1
ATOM 678 O O . VAL A 1 87 ? -2.500 -11.676 -19.114 1.00 97.00 87 VAL A O 1
ATOM 681 N N . MET A 1 88 ? -1.936 -9.739 -18.132 1.00 97.25 88 MET A N 1
ATOM 682 C CA . MET A 1 88 ? -1.069 -9.264 -19.217 1.00 97.25 88 MET A CA 1
ATOM 683 C C . MET A 1 88 ? 0.281 -9.985 -19.279 1.00 97.25 88 MET A C 1
ATOM 685 O O . MET A 1 88 ? 0.790 -10.238 -20.365 1.00 97.25 88 MET A O 1
ATOM 689 N N . VAL A 1 89 ? 0.878 -10.277 -18.123 1.00 95.69 89 VAL A N 1
ATOM 690 C CA . VAL A 1 89 ? 2.237 -10.833 -18.001 1.00 95.69 89 VAL A CA 1
ATOM 691 C C . VAL A 1 89 ? 2.209 -12.336 -17.694 1.00 95.69 89 VAL A C 1
ATOM 693 O O . VAL A 1 89 ? 3.207 -13.027 -17.882 1.00 95.69 89 VAL A O 1
ATOM 696 N N . GLY A 1 90 ? 1.064 -12.869 -17.261 1.00 94.06 90 GLY A N 1
ATOM 697 C CA . GLY A 1 90 ? 0.919 -14.250 -16.811 1.00 94.06 90 GLY A CA 1
ATOM 698 C C . GLY A 1 90 ? 1.176 -14.420 -15.311 1.00 94.06 90 GLY A C 1
ATOM 699 O O . GLY A 1 90 ? 1.342 -13.458 -14.556 1.00 94.06 90 GLY A O 1
ATOM 700 N N . TRP A 1 91 ? 1.179 -15.676 -14.854 1.00 95.25 91 TRP A N 1
ATOM 701 C CA . TRP A 1 91 ? 1.327 -15.988 -13.433 1.00 95.25 91 TRP A CA 1
ATOM 702 C C . TRP A 1 91 ? 2.701 -15.574 -12.901 1.00 95.25 91 TRP A C 1
ATOM 704 O O . TRP A 1 91 ? 3.732 -16.097 -13.321 1.00 95.25 91 TRP A O 1
ATOM 714 N N . HIS A 1 92 ? 2.699 -14.683 -11.911 1.00 96.25 92 HIS A N 1
ATOM 715 C CA . HIS A 1 92 ? 3.902 -14.268 -11.208 1.00 96.25 92 HIS A CA 1
ATOM 716 C C . HIS A 1 92 ? 3.617 -14.159 -9.702 1.00 96.25 92 HIS A C 1
ATOM 718 O O . HIS A 1 92 ? 2.760 -13.359 -9.309 1.00 96.25 92 HIS A O 1
ATOM 724 N N . PRO A 1 93 ? 4.332 -14.899 -8.831 1.00 96.12 93 PRO A N 1
ATOM 725 C CA . PRO A 1 93 ? 4.044 -14.929 -7.395 1.00 96.12 93 PRO A CA 1
ATOM 726 C C . PRO A 1 93 ? 4.054 -13.545 -6.740 1.00 96.12 93 PRO A C 1
ATOM 728 O O . PRO A 1 93 ? 3.187 -13.235 -5.929 1.00 96.12 93 PRO A O 1
ATOM 731 N N . VAL A 1 94 ? 4.986 -12.675 -7.142 1.00 95.00 94 VAL A N 1
ATOM 732 C CA . VAL A 1 94 ? 5.078 -11.308 -6.600 1.00 95.00 94 VAL A CA 1
ATOM 733 C C . VAL A 1 94 ? 3.837 -10.482 -6.947 1.00 95.00 94 VAL A C 1
ATOM 735 O O . VAL A 1 94 ? 3.354 -9.734 -6.103 1.00 95.00 94 VAL A O 1
ATOM 738 N N . LEU A 1 95 ? 3.277 -10.645 -8.153 1.00 95.88 95 LEU A N 1
ATOM 739 C CA . LEU A 1 95 ? 2.066 -9.926 -8.564 1.00 95.88 95 LEU A CA 1
ATOM 740 C C . LEU A 1 95 ? 0.826 -10.465 -7.843 1.00 95.88 95 LEU A C 1
ATOM 742 O O . LEU A 1 95 ? -0.046 -9.687 -7.461 1.00 95.88 95 LEU A O 1
ATOM 746 N N . ALA A 1 96 ? 0.778 -11.778 -7.596 1.00 96.50 96 ALA A N 1
ATOM 747 C CA . ALA A 1 96 ? -0.279 -12.401 -6.806 1.00 96.50 96 ALA A CA 1
ATOM 748 C C . ALA A 1 96 ? -0.266 -11.917 -5.348 1.00 96.50 96 ALA A C 1
ATOM 750 O O . ALA A 1 96 ? -1.317 -11.567 -4.815 1.00 96.50 96 ALA A O 1
ATOM 751 N N . VAL A 1 97 ? 0.911 -11.819 -4.721 1.00 96.88 97 VAL A N 1
ATOM 752 C CA . VAL A 1 97 ? 1.052 -11.254 -3.368 1.00 96.88 97 VAL A CA 1
ATOM 753 C C . VAL A 1 97 ? 0.695 -9.768 -3.360 1.00 96.88 97 VAL A C 1
ATOM 755 O O . VAL A 1 97 ? -0.075 -9.332 -2.507 1.00 96.88 97 VAL A O 1
ATOM 758 N N . TYR A 1 98 ? 1.194 -8.999 -4.333 1.00 97.25 98 TYR A N 1
ATOM 759 C CA . TYR A 1 98 ? 0.887 -7.576 -4.476 1.00 97.25 98 TYR A CA 1
ATOM 760 C C . TYR A 1 98 ? -0.624 -7.331 -4.576 1.00 97.25 98 TYR A C 1
ATOM 762 O O . TYR A 1 98 ? -1.184 -6.595 -3.764 1.00 97.25 98 TYR A O 1
ATOM 770 N N . GLY A 1 99 ? -1.304 -7.972 -5.529 1.00 97.06 99 GLY A N 1
ATOM 771 C CA . GLY A 1 99 ? -2.750 -7.834 -5.699 1.00 97.06 99 GLY A CA 1
ATOM 772 C C . GLY A 1 99 ? -3.531 -8.392 -4.508 1.00 97.06 99 GLY A C 1
ATOM 773 O O . GLY A 1 99 ? -4.508 -7.788 -4.075 1.00 97.06 99 GLY A O 1
ATOM 774 N N . GLY A 1 100 ? -3.070 -9.504 -3.929 1.00 97.56 100 GLY A N 1
ATOM 775 C CA . GLY A 1 100 ? -3.702 -10.155 -2.784 1.00 97.56 100 GLY A CA 1
ATOM 776 C C . GLY A 1 100 ? -3.694 -9.303 -1.516 1.00 97.56 100 GLY A C 1
ATOM 777 O O . GLY A 1 100 ? -4.717 -9.216 -0.842 1.00 97.56 100 GLY A O 1
ATOM 778 N N . LEU A 1 101 ? -2.586 -8.624 -1.207 1.00 97.94 101 LEU A N 1
ATOM 779 C CA . LEU A 1 101 ? -2.504 -7.714 -0.058 1.00 97.94 101 LEU A CA 1
ATOM 780 C C . LEU A 1 101 ? -3.427 -6.498 -0.218 1.00 97.94 101 LEU A C 1
ATOM 782 O O . LEU A 1 101 ? -4.044 -6.067 0.753 1.00 97.94 101 LEU A O 1
ATOM 786 N N . HIS A 1 102 ? -3.583 -5.975 -1.435 1.00 98.31 102 HIS A N 1
ATOM 787 C CA . HIS A 1 102 ? -4.561 -4.919 -1.699 1.00 98.31 102 HIS A CA 1
ATOM 788 C C . HIS A 1 102 ? -6.003 -5.434 -1.582 1.00 98.31 102 HIS A C 1
ATOM 790 O O . HIS A 1 102 ? -6.830 -4.816 -0.910 1.00 98.31 102 HIS A O 1
ATOM 796 N N . ALA A 1 103 ? -6.303 -6.604 -2.151 1.00 97.44 103 ALA A N 1
ATOM 797 C CA . ALA A 1 103 ? -7.620 -7.224 -2.037 1.00 97.44 103 ALA A CA 1
ATOM 798 C C . ALA A 1 103 ? -7.978 -7.533 -0.574 1.00 97.44 103 ALA A C 1
ATOM 800 O O . ALA A 1 103 ? -9.129 -7.369 -0.169 1.00 97.44 103 ALA A O 1
ATOM 801 N N . LEU A 1 104 ? -6.990 -7.913 0.243 1.00 96.62 104 LEU A N 1
ATOM 802 C CA . LEU A 1 104 ? -7.153 -8.094 1.681 1.00 96.62 104 LEU A CA 1
ATOM 803 C C . LEU A 1 104 ? -7.653 -6.806 2.340 1.00 96.62 104 LEU A C 1
ATOM 805 O O . LEU A 1 104 ? -8.643 -6.868 3.062 1.00 96.62 104 LEU A O 1
ATOM 809 N N . VAL A 1 105 ? -7.036 -5.651 2.068 1.00 96.44 105 VAL A N 1
ATOM 810 C CA . VAL A 1 105 ? -7.487 -4.358 2.619 1.00 96.44 105 VAL A CA 1
ATOM 811 C C . VAL A 1 105 ? -8.936 -4.069 2.218 1.00 96.44 105 VAL A C 1
ATOM 813 O O . VAL A 1 105 ? -9.741 -3.716 3.078 1.00 96.44 105 VAL A O 1
ATOM 816 N N . LEU A 1 106 ? -9.309 -4.287 0.951 1.00 95.00 106 LEU A N 1
ATOM 817 C CA . LEU A 1 106 ? -10.696 -4.108 0.497 1.00 95.00 106 LEU A CA 1
ATOM 818 C C . LEU A 1 106 ? -11.680 -4.984 1.277 1.00 95.00 106 LEU A C 1
ATOM 820 O O . LEU A 1 106 ? -12.711 -4.501 1.737 1.00 95.00 106 LEU A O 1
ATOM 824 N N . ILE A 1 107 ? -11.368 -6.271 1.436 1.00 94.00 107 ILE A N 1
ATOM 825 C CA . ILE A 1 107 ? -12.233 -7.225 2.142 1.00 94.00 107 ILE A CA 1
ATOM 826 C C . ILE A 1 107 ? -12.305 -6.870 3.631 1.00 94.00 107 ILE A C 1
ATOM 828 O O . ILE A 1 107 ? -13.382 -6.878 4.237 1.00 94.00 107 ILE A O 1
ATOM 832 N N . MET A 1 108 ? -11.167 -6.530 4.233 1.00 92.75 108 MET A N 1
ATOM 833 C CA . MET A 1 108 ? -11.091 -6.175 5.642 1.00 92.75 108 MET A CA 1
ATOM 834 C C . MET A 1 108 ? -11.845 -4.881 5.938 1.00 92.75 108 MET A C 1
ATOM 836 O O . MET A 1 108 ? -12.504 -4.836 6.966 1.00 92.75 108 MET A O 1
ATOM 840 N N . LEU A 1 109 ? -11.858 -3.897 5.037 1.00 92.31 109 LEU A N 1
ATOM 841 C CA . LEU A 1 109 ? -12.597 -2.639 5.203 1.00 92.31 109 LEU A CA 1
ATOM 842 C C . LEU A 1 109 ? -14.030 -2.664 4.641 1.00 92.31 109 LEU A C 1
ATOM 844 O O . LEU A 1 109 ? -14.747 -1.671 4.749 1.00 92.31 109 LEU A O 1
ATOM 848 N N . ALA A 1 110 ? -14.478 -3.781 4.062 1.00 89.62 110 ALA A N 1
ATOM 849 C CA . ALA A 1 110 ? -15.819 -3.890 3.501 1.00 89.62 110 ALA A CA 1
ATOM 850 C C . ALA A 1 110 ? -16.919 -3.955 4.574 1.00 89.62 110 ALA A C 1
ATOM 852 O O . ALA A 1 110 ? -16.781 -4.582 5.627 1.00 89.62 110 ALA A O 1
ATOM 853 N N . GLY A 1 111 ? -18.090 -3.423 4.237 1.00 82.00 111 GLY A N 1
ATOM 854 C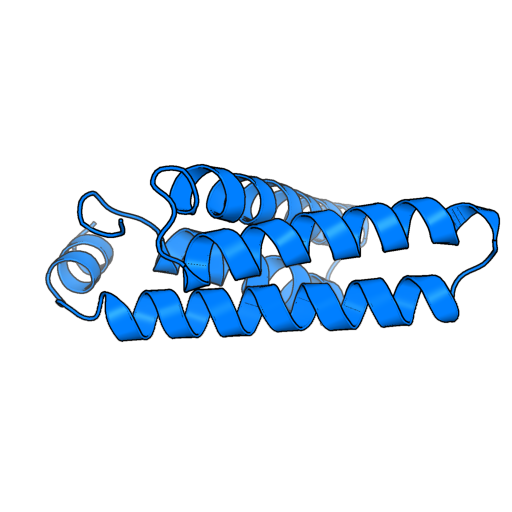 CA . GLY A 1 111 ? -19.288 -3.511 5.066 1.00 82.00 111 GLY A CA 1
ATOM 855 C C . GLY A 1 111 ? -19.582 -2.233 5.856 1.00 82.00 111 GLY A C 1
ATOM 856 O O . GLY A 1 111 ? -18.727 -1.361 5.982 1.00 82.00 111 GLY A O 1
ATOM 857 N N . PRO A 1 112 ? -20.815 -2.117 6.368 1.00 74.06 112 PRO A N 1
ATOM 858 C CA . PRO A 1 112 ? -21.346 -0.862 6.894 1.00 74.06 112 PRO A CA 1
ATOM 859 C C . PRO A 1 112 ? -20.732 -0.433 8.233 1.00 74.06 112 PRO A C 1
ATOM 861 O O . PRO A 1 112 ? -20.790 0.746 8.549 1.00 74.06 112 PRO A O 1
ATOM 864 N N . ASN A 1 113 ? -20.142 -1.368 8.987 1.00 69.06 113 ASN A N 1
ATOM 865 C CA . ASN A 1 113 ? -19.619 -1.127 10.340 1.00 69.06 113 ASN A CA 1
ATOM 866 C C . ASN A 1 113 ? -18.088 -0.969 10.388 1.00 69.06 113 ASN A C 1
ATOM 868 O O . ASN A 1 113 ? -17.505 -0.858 11.458 1.00 69.06 113 ASN A O 1
ATOM 872 N N . MET A 1 114 ? -17.408 -1.040 9.242 1.00 66.31 114 MET A N 1
ATOM 873 C CA . MET A 1 114 ? -15.969 -0.795 9.187 1.00 66.31 114 MET A CA 1
ATOM 874 C C . MET A 1 114 ? -15.784 0.696 8.975 1.00 66.31 114 MET A C 1
ATOM 876 O O . MET A 1 114 ? -16.024 1.136 7.862 1.00 66.31 114 MET A O 1
ATOM 880 N N . ALA A 1 115 ? -15.378 1.434 10.009 1.00 54.91 115 ALA A N 1
ATOM 881 C CA . ALA A 1 115 ? -15.493 2.897 10.117 1.00 54.91 115 ALA A CA 1
ATOM 882 C C . ALA A 1 115 ? -16.944 3.404 10.170 1.00 54.91 115 ALA A C 1
ATOM 884 O O . ALA A 1 115 ? -17.690 3.215 9.177 1.00 54.91 115 ALA A O 1
#

Radius of gyration: 14.96 Å; Cα contacts (8 Å, |Δi|>4): 114; chains: 1; bounding box: 40×28×35 Å

Sequence (115 aa):
MKLVARLQAVRLEKERVALSLLALSFFVVFYSLAAISSPVAWRLAFLALAFCYGVGFMALACQWFWARWYASGLAWSGTVVGLASLVMVGWHPVLAVYGGLHALVLIMLAGPNMA